Protein AF-A0A7V9M4X9-F1 (afdb_monomer)

Sequence (54 aa):
MPEATWSQLGIDSLHLVELADIASGDYGVQVQGQDLEELGSVGAAIDLIWSQAQ

Secondary structure (DSSP, 8-state):
-TT--TGGGT--HHHHHHHHHHHHHHH-----HHHHHT-SSHHHHHHHHHHH--

Foldseek 3Di:
DFQDFCVNVVHDLVNLQVVQVCLCVPFVARDHSVNVNPDGGNNVVCVNSVVRGD

Nearest PDB structures (foldseek):
  2mvu-assembly1_A  TM=9.040E-01  e=3.354E-02  Streptomyces coelicolor A3(2)
  8qpy-assembly1_A  TM=8.364E-01  e=2.522E-02  Streptomyces regensis
  4ca3-assembly1_A  TM=8.752E-01  e=6.369E-02  Streptomyces virginiae
  2kg6-assembly1_A  TM=8.753E-01  e=5.931E-02  Streptomyces coelicolor
  8qrx-assembly1_A  TM=7.667E-01  e=5.523E-02  Streptomyces regensis

Solvent-accessible surface area (backbone atoms only — not comparable to full-atom values): 3041 Å² total; per-residue (Å²): 114,49,80,42,32,51,70,84,70,71,51,52,71,68,57,32,37,52,50,22,53,48,39,30,72,78,33,67,23,93,58,51,26,67,68,52,66,74,41,74,21,51,39,56,47,49,53,55,48,61,77,52,46,114

Structure (mmCIF, N/CA/C/O backbone):
data_AF-A0A7V9M4X9-F1
#
_entry.id   AF-A0A7V9M4X9-F1
#
loop_
_atom_site.group_PDB
_atom_site.id
_atom_site.type_symbol
_atom_site.label_atom_id
_atom_site.label_alt_id
_atom_site.label_comp_id
_atom_site.label_asym_id
_atom_site.label_entity_id
_atom_site.label_seq_id
_atom_site.pdbx_PDB_ins_code
_atom_site.Cartn_x
_atom_site.Cartn_y
_atom_site.Cartn_z
_atom_site.occupancy
_atom_site.B_iso_or_equiv
_atom_site.auth_seq_id
_atom_site.auth_comp_id
_atom_site.auth_asym_id
_atom_site.auth_atom_id
_atom_site.pdbx_PDB_model_num
ATOM 1 N N . MET A 1 1 ? -3.166 -9.925 -11.312 1.00 78.12 1 MET A N 1
ATOM 2 C CA . MET A 1 1 ? -1.856 -10.523 -10.989 1.00 78.12 1 MET A CA 1
ATOM 3 C C . MET A 1 1 ? -1.592 -10.270 -9.510 1.00 78.12 1 MET A C 1
ATOM 5 O O . MET A 1 1 ? -0.972 -9.263 -9.201 1.00 78.12 1 MET A O 1
ATOM 9 N N . PRO A 1 2 ? -2.130 -11.100 -8.599 1.00 91.06 2 PRO A N 1
ATOM 10 C CA . PRO A 1 2 ? -1.968 -10.881 -7.155 1.00 91.06 2 PRO A CA 1
ATOM 11 C C . PRO A 1 2 ? -0.495 -10.903 -6.738 1.00 91.06 2 PRO A C 1
ATOM 13 O O . PRO A 1 2 ? -0.080 -10.129 -5.891 1.00 91.06 2 PRO A O 1
ATOM 16 N N . GLU A 1 3 ? 0.305 -11.715 -7.424 1.00 96.19 3 GLU A N 1
ATOM 17 C CA . GLU A 1 3 ? 1.741 -11.880 -7.175 1.00 96.19 3 GLU A CA 1
ATOM 18 C C . GLU A 1 3 ? 2.618 -10.739 -7.728 1.00 96.19 3 GLU A C 1
ATOM 20 O O . GLU A 1 3 ? 3.834 -10.780 -7.566 1.00 96.19 3 GLU A O 1
ATOM 25 N N . ALA A 1 4 ? 2.047 -9.762 -8.447 1.00 96.75 4 ALA A N 1
ATOM 26 C CA . ALA A 1 4 ? 2.838 -8.690 -9.050 1.00 96.75 4 ALA A CA 1
ATOM 27 C C . ALA A 1 4 ? 3.429 -7.779 -7.968 1.00 96.75 4 ALA A C 1
ATOM 29 O O . ALA A 1 4 ? 2.714 -7.364 -7.055 1.00 96.75 4 ALA A O 1
ATOM 30 N N . THR A 1 5 ? 4.714 -7.452 -8.097 1.00 96.12 5 THR A N 1
ATOM 31 C CA . THR A 1 5 ? 5.413 -6.535 -7.187 1.00 96.12 5 THR A CA 1
ATOM 32 C C . THR A 1 5 ? 5.269 -5.083 -7.644 1.00 96.12 5 THR A C 1
ATOM 34 O O . THR A 1 5 ? 5.011 -4.812 -8.820 1.00 96.12 5 THR A O 1
ATOM 37 N N . TRP A 1 6 ? 5.511 -4.128 -6.744 1.00 95.38 6 TRP A N 1
ATOM 38 C CA . TRP A 1 6 ? 5.469 -2.694 -7.062 1.00 95.38 6 TRP A CA 1
ATOM 39 C C . TRP A 1 6 ? 6.412 -2.318 -8.208 1.00 95.38 6 TRP A C 1
ATOM 41 O O . TRP A 1 6 ? 6.008 -1.666 -9.170 1.00 95.38 6 TRP A O 1
ATOM 51 N N . SER A 1 7 ? 7.643 -2.833 -8.173 1.00 94.50 7 SER A N 1
ATOM 52 C CA . SER A 1 7 ? 8.653 -2.572 -9.203 1.00 94.50 7 SER A CA 1
ATOM 53 C C . SER A 1 7 ? 8.243 -3.093 -10.585 1.00 94.50 7 SER A C 1
ATOM 55 O O . SER A 1 7 ? 8.474 -2.410 -11.581 1.00 94.50 7 SER A O 1
ATOM 57 N N . GLN A 1 8 ? 7.592 -4.261 -10.665 1.00 96.81 8 GLN A N 1
ATOM 58 C CA . GLN A 1 8 ? 7.094 -4.803 -11.938 1.00 96.81 8 GLN A CA 1
ATOM 59 C C . GLN A 1 8 ? 6.000 -3.929 -12.560 1.00 96.81 8 GLN A C 1
ATOM 61 O O . GLN A 1 8 ? 5.829 -3.935 -13.777 1.00 96.81 8 GLN A O 1
ATOM 66 N N . LEU A 1 9 ? 5.272 -3.190 -11.724 1.00 95.94 9 LEU A N 1
ATOM 67 C CA . LEU A 1 9 ? 4.206 -2.281 -12.130 1.00 95.94 9 LEU A CA 1
ATOM 68 C C . LEU A 1 9 ? 4.692 -0.838 -12.327 1.00 95.94 9 LEU A C 1
ATOM 70 O O . LEU A 1 9 ? 3.903 0.005 -12.742 1.00 95.94 9 LEU A O 1
ATOM 74 N N . GLY A 1 10 ? 5.970 -0.550 -12.055 1.00 96.12 10 GLY A N 1
ATOM 75 C CA . GLY A 1 10 ? 6.508 0.812 -12.097 1.00 96.12 10 GLY A CA 1
ATOM 76 C C . GLY A 1 10 ? 5.945 1.721 -11.001 1.00 96.12 10 GLY A C 1
ATOM 77 O O . GLY A 1 10 ? 5.902 2.932 -11.185 1.00 96.12 10 GLY A O 1
ATOM 78 N N . ILE A 1 11 ? 5.494 1.134 -9.891 1.00 95.88 11 ILE A N 1
ATOM 79 C CA . ILE A 1 11 ? 4.968 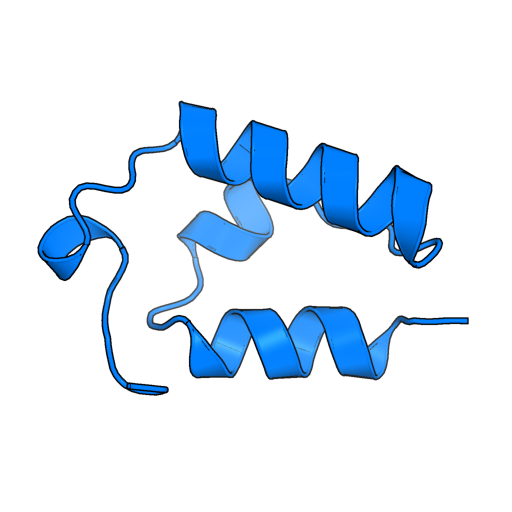1.839 -8.722 1.00 95.88 11 ILE A CA 1
ATOM 80 C C . ILE A 1 11 ? 6.144 2.216 -7.816 1.00 95.88 11 ILE A C 1
ATOM 82 O O . ILE A 1 11 ? 7.015 1.389 -7.535 1.00 95.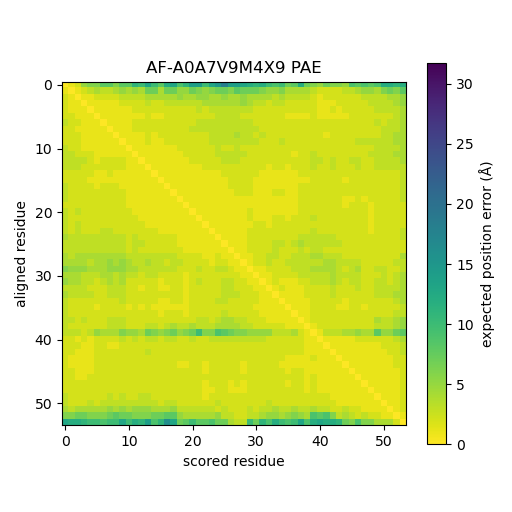88 11 ILE A O 1
ATOM 86 N N . ASP A 1 12 ? 6.154 3.465 -7.363 1.00 96.12 12 ASP A N 1
ATOM 87 C CA . ASP A 1 12 ? 7.128 4.023 -6.421 1.00 96.12 12 ASP A CA 1
ATOM 88 C C . ASP A 1 12 ? 6.454 4.457 -5.105 1.00 96.12 12 ASP A C 1
ATOM 90 O O . ASP A 1 12 ? 5.244 4.300 -4.925 1.00 96.12 12 ASP A O 1
ATOM 94 N N . SER A 1 13 ? 7.235 5.002 -4.171 1.00 95.62 13 SER A N 1
ATOM 95 C CA . SER A 1 13 ? 6.743 5.394 -2.848 1.00 95.62 13 SER A CA 1
ATOM 96 C C . SER A 1 13 ? 5.685 6.503 -2.880 1.00 95.62 13 SER A C 1
ATOM 98 O O . SER A 1 13 ? 4.824 6.522 -2.003 1.00 95.62 13 SER A O 1
ATOM 100 N N . LEU A 1 14 ? 5.687 7.391 -3.884 1.00 97.38 14 LEU A N 1
ATOM 101 C CA . LEU A 1 14 ? 4.653 8.422 -4.017 1.00 97.38 14 LEU A CA 1
ATOM 102 C C . LEU A 1 14 ? 3.300 7.782 -4.338 1.00 97.38 14 LEU A C 1
ATOM 104 O O . LEU A 1 14 ? 2.302 8.095 -3.695 1.00 97.38 14 LEU A O 1
ATOM 108 N N . HIS A 1 15 ? 3.284 6.822 -5.259 1.00 97.12 15 HIS A N 1
ATOM 109 C CA . HIS A 1 15 ? 2.070 6.080 -5.594 1.00 97.12 15 HIS A CA 1
ATOM 110 C C . HIS A 1 15 ? 1.520 5.280 -4.399 1.00 97.12 15 HIS A C 1
ATOM 112 O O . HIS A 1 15 ? 0.308 5.127 -4.263 1.00 97.12 15 HIS A O 1
ATOM 118 N N . LEU A 1 16 ? 2.385 4.762 -3.519 1.00 97.00 16 LEU A N 1
ATOM 119 C CA . LEU A 1 16 ? 1.949 4.041 -2.316 1.00 97.00 16 LEU A CA 1
ATOM 120 C C . LEU A 1 16 ?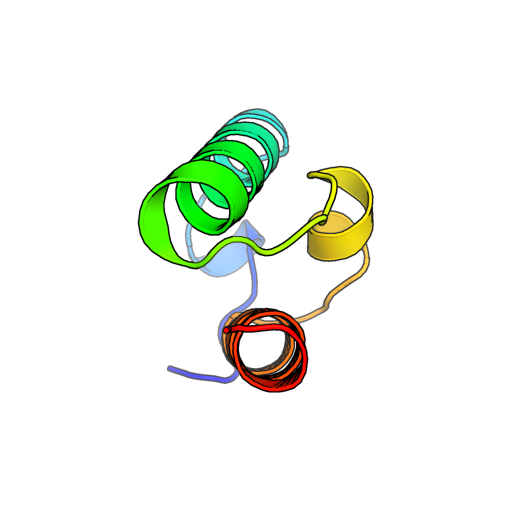 1.336 4.973 -1.264 1.00 97.00 16 LEU A C 1
ATOM 122 O O . LEU A 1 16 ? 0.390 4.582 -0.583 1.00 97.00 16 LEU A O 1
ATOM 126 N N . VAL A 1 17 ? 1.829 6.210 -1.157 1.00 97.50 17 VAL A N 1
ATOM 127 C CA . VAL A 1 17 ? 1.180 7.252 -0.347 1.00 97.50 17 VAL A CA 1
ATOM 128 C C . VAL A 1 17 ? -0.212 7.564 -0.897 1.00 97.50 17 VAL A C 1
ATOM 130 O O . VAL A 1 17 ? -1.176 7.564 -0.138 1.00 97.50 17 VAL A O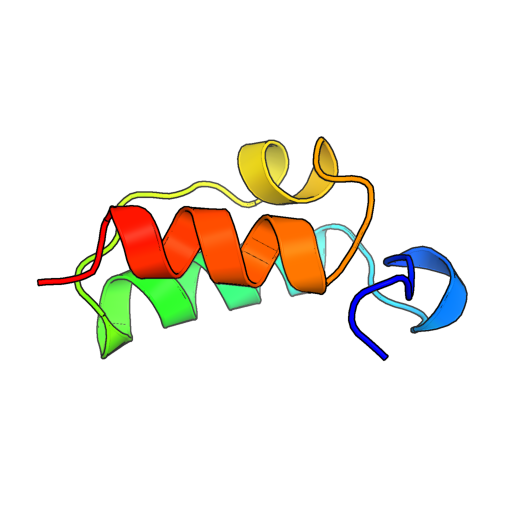 1
ATOM 133 N N . GLU A 1 18 ? -0.346 7.737 -2.213 1.00 97.25 18 GLU A N 1
ATOM 134 C CA . GLU A 1 18 ? -1.648 7.978 -2.852 1.00 97.25 18 GLU A CA 1
ATOM 135 C C . GLU A 1 18 ? -2.617 6.800 -2.660 1.00 97.25 18 GLU A C 1
ATOM 137 O O . GLU A 1 18 ? -3.800 7.003 -2.387 1.00 97.25 18 GLU A O 1
ATOM 142 N N . LEU A 1 19 ? -2.128 5.557 -2.747 1.00 96.38 19 LEU A N 1
ATOM 143 C CA . LEU A 1 19 ? -2.934 4.363 -2.481 1.00 96.38 19 LEU A CA 1
ATOM 144 C C . LEU A 1 19 ? -3.436 4.324 -1.031 1.00 96.38 19 LEU A C 1
ATOM 146 O O . LEU A 1 19 ? -4.588 3.962 -0.797 1.00 96.38 19 LEU A O 1
ATOM 150 N N . ALA A 1 20 ? -2.596 4.703 -0.067 1.00 96.81 20 ALA A N 1
ATOM 151 C CA . ALA A 1 20 ? -2.981 4.794 1.336 1.00 96.81 20 ALA A CA 1
ATOM 152 C C . ALA A 1 20 ? -4.053 5.875 1.571 1.00 96.81 20 ALA A C 1
ATOM 154 O O . ALA A 1 20 ? -5.043 5.621 2.262 1.00 96.81 20 ALA A O 1
ATOM 155 N N . ASP A 1 21 ? -3.909 7.041 0.935 1.00 97.38 21 ASP A N 1
ATOM 156 C CA . ASP A 1 21 ? -4.902 8.119 0.998 1.00 97.38 21 ASP A CA 1
ATOM 157 C C . ASP A 1 21 ? -6.256 7.681 0.412 1.00 97.38 21 ASP A C 1
ATOM 159 O O . ASP A 1 21 ? -7.304 7.929 1.014 1.00 97.38 21 ASP A O 1
ATOM 163 N N . ILE A 1 22 ? -6.244 6.966 -0.720 1.00 96.88 22 ILE A N 1
ATOM 164 C CA . ILE A 1 22 ? -7.449 6.376 -1.326 1.00 96.88 22 ILE A CA 1
ATOM 165 C C . ILE A 1 22 ? -8.066 5.330 -0.392 1.00 96.88 22 ILE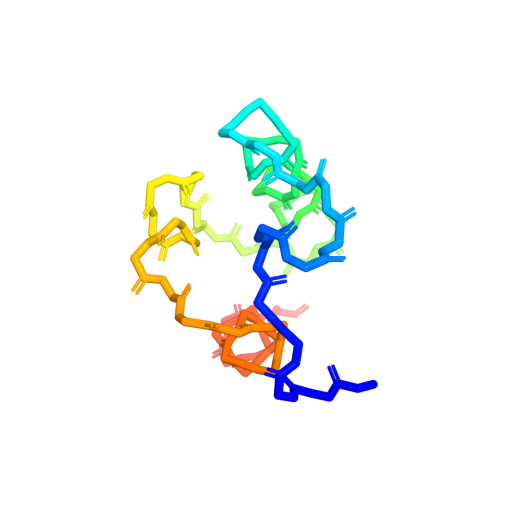 A C 1
ATOM 167 O O . ILE A 1 22 ? -9.271 5.356 -0.157 1.00 96.88 22 ILE A O 1
ATOM 171 N N . ALA A 1 23 ? -7.263 4.426 0.178 1.00 96.06 23 ALA A N 1
ATOM 172 C CA . ALA A 1 23 ? -7.752 3.388 1.086 1.00 96.06 23 ALA A CA 1
ATOM 173 C C . ALA A 1 23 ? -8.459 3.981 2.321 1.00 96.06 23 ALA A C 1
ATOM 175 O O . ALA A 1 23 ? -9.501 3.483 2.756 1.00 96.06 23 ALA A O 1
ATOM 176 N N . SER A 1 24 ? -7.919 5.078 2.848 1.00 95.56 24 SER A N 1
ATOM 177 C CA . SER A 1 24 ? -8.501 5.833 3.956 1.00 95.56 24 SER A CA 1
ATOM 178 C C . SER A 1 24 ? -9.798 6.540 3.570 1.00 95.56 24 SER A C 1
ATOM 180 O O . SER A 1 24 ? -10.803 6.407 4.272 1.00 95.56 24 SER A O 1
ATOM 182 N N . GLY A 1 25 ? -9.807 7.247 2.438 1.00 96.88 25 GLY A N 1
ATOM 183 C CA . GLY A 1 25 ? -10.976 7.993 1.972 1.00 96.88 25 GLY A CA 1
ATOM 184 C C . GLY A 1 25 ? -12.148 7.105 1.554 1.00 96.88 25 GLY A C 1
ATOM 185 O O . GLY A 1 25 ? -13.288 7.381 1.929 1.00 96.88 25 GLY A O 1
A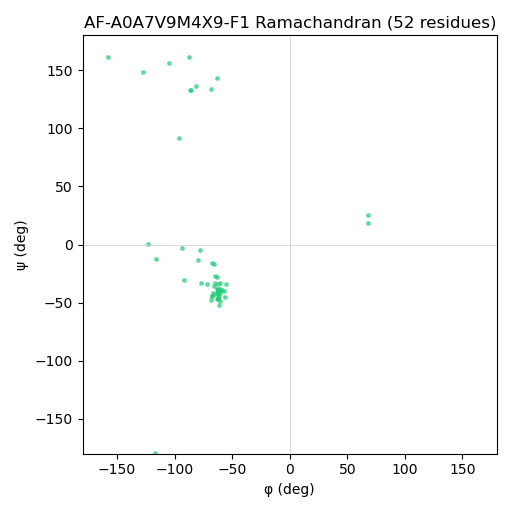TOM 186 N N . ASP A 1 26 ? -11.866 6.035 0.813 1.00 97.00 26 ASP A N 1
ATOM 187 C CA . ASP A 1 26 ? -12.897 5.222 0.163 1.00 97.00 26 ASP A CA 1
ATOM 188 C C . ASP A 1 26 ? -13.365 4.046 1.030 1.00 97.00 26 ASP A C 1
ATOM 190 O O . ASP A 1 26 ? -14.525 3.642 0.935 1.00 97.00 26 ASP A O 1
ATOM 194 N N . TYR A 1 27 ? -12.485 3.500 1.877 1.00 95.50 27 TYR A N 1
ATOM 195 C CA . TYR A 1 27 ? -12.755 2.278 2.648 1.00 95.50 27 TYR A CA 1
ATOM 196 C C . TYR A 1 27 ? -12.614 2.461 4.167 1.00 95.50 27 TYR A C 1
ATOM 198 O O . TYR A 1 27 ? -12.792 1.500 4.916 1.00 95.50 27 TYR A O 1
ATOM 206 N N . GLY A 1 28 ? -12.284 3.668 4.642 1.00 95.62 28 GLY A N 1
ATOM 207 C CA . GLY A 1 28 ? -12.125 3.957 6.072 1.00 95.62 28 GLY A CA 1
ATOM 208 C C . GLY A 1 28 ? -10.919 3.271 6.725 1.00 95.62 28 GLY A C 1
ATOM 209 O O . GLY A 1 28 ? -10.880 3.142 7.950 1.00 95.62 28 GLY A O 1
ATOM 210 N N . VAL A 1 29 ? -9.946 2.814 5.929 1.00 95.69 29 VAL A N 1
ATOM 211 C CA . VAL A 1 29 ? -8.772 2.070 6.409 1.00 95.69 29 VAL A CA 1
ATOM 212 C C . VAL A 1 29 ? -7.655 3.020 6.831 1.00 95.69 29 VAL A C 1
ATOM 214 O O . VAL A 1 29 ? -7.273 3.915 6.085 1.00 95.69 29 VAL A O 1
ATOM 217 N N . GLN A 1 30 ? -7.058 2.791 8.002 1.00 91.62 30 GLN A N 1
ATOM 218 C CA . GLN A 1 30 ? -5.868 3.528 8.432 1.00 91.62 30 GLN A CA 1
ATOM 219 C C . GLN A 1 30 ? -4.598 2.738 8.117 1.00 91.62 30 GLN A C 1
ATOM 221 O O . GLN A 1 30 ? -4.137 1.932 8.919 1.00 91.62 30 GLN A O 1
ATOM 226 N N . VAL A 1 31 ? -4.036 2.994 6.938 1.00 93.38 31 VAL A N 1
ATOM 227 C CA . VAL A 1 31 ? -2.762 2.437 6.465 1.00 93.38 31 VAL A CA 1
ATOM 228 C C . VAL A 1 31 ? -1.853 3.575 6.007 1.00 93.38 31 VAL A C 1
ATOM 230 O O . VAL A 1 31 ? -2.341 4.602 5.544 1.00 93.38 31 VAL A O 1
ATOM 233 N N . GLN A 1 32 ? -0.538 3.422 6.151 1.00 94.31 32 GLN A N 1
ATOM 234 C CA . GLN A 1 32 ? 0.448 4.365 5.627 1.00 94.31 32 GLN A CA 1
ATOM 235 C C . GLN A 1 32 ? 1.137 3.795 4.386 1.00 94.31 32 GLN A C 1
ATOM 237 O O . GLN A 1 32 ? 1.263 2.582 4.229 1.00 94.31 32 GLN A O 1
ATOM 242 N N . GLY A 1 33 ? 1.668 4.670 3.526 1.00 92.62 33 GLY A N 1
ATOM 243 C CA . GLY A 1 33 ? 2.428 4.242 2.344 1.00 92.62 33 GLY A CA 1
ATOM 244 C C . GLY A 1 33 ? 3.607 3.316 2.680 1.00 92.62 33 GLY A C 1
ATOM 245 O O . GLY A 1 33 ? 3.857 2.371 1.939 1.00 92.62 33 GLY A O 1
ATOM 246 N N . GLN A 1 34 ? 4.268 3.517 3.831 1.00 93.69 34 GLN A N 1
ATOM 247 C CA . GLN A 1 34 ? 5.347 2.631 4.295 1.00 93.69 34 GLN A CA 1
ATOM 248 C C . GLN A 1 34 ? 4.845 1.201 4.550 1.00 93.69 34 GLN A C 1
ATOM 250 O O . GLN A 1 34 ? 5.531 0.242 4.210 1.00 93.69 34 GLN A O 1
ATOM 255 N N . ASP A 1 35 ? 3.647 1.058 5.131 1.00 93.69 35 ASP A N 1
ATOM 256 C CA . ASP A 1 35 ? 3.083 -0.249 5.470 1.00 93.69 35 ASP A CA 1
ATOM 257 C C . ASP A 1 35 ? 2.827 -1.049 4.187 1.00 93.69 35 ASP A C 1
ATOM 259 O O . ASP A 1 35 ? 2.974 -2.264 4.180 1.00 93.69 35 ASP A O 1
ATOM 263 N N . LEU A 1 36 ? 2.480 -0.356 3.093 1.00 94.88 36 LEU A N 1
ATOM 264 C CA . LEU A 1 36 ? 2.291 -0.930 1.760 1.00 94.88 36 LEU A CA 1
ATOM 265 C C . LEU A 1 36 ? 3.621 -1.218 1.050 1.00 94.88 36 LEU A C 1
ATOM 267 O O . LEU A 1 36 ? 3.716 -2.192 0.305 1.00 94.88 36 LEU A O 1
ATOM 271 N N . GLU A 1 37 ? 4.652 -0.402 1.282 1.00 93.81 37 GLU A N 1
ATOM 272 C CA . GLU A 1 37 ? 5.997 -0.596 0.724 1.00 93.81 37 GLU A CA 1
ATOM 273 C C . GLU A 1 37 ? 6.660 -1.867 1.267 1.00 93.81 37 GLU A C 1
ATOM 275 O O . GLU A 1 37 ? 7.332 -2.584 0.525 1.00 93.81 37 GLU A O 1
ATOM 280 N N . GLU A 1 38 ? 6.410 -2.192 2.537 1.00 94.44 38 GLU A N 1
ATOM 281 C CA . GLU A 1 38 ? 6.862 -3.438 3.164 1.00 94.44 38 GLU A CA 1
ATOM 282 C C . GLU A 1 38 ? 6.167 -4.688 2.584 1.00 94.44 38 GLU A C 1
ATOM 284 O O . GLU A 1 38 ? 6.657 -5.811 2.751 1.00 94.44 38 GLU A O 1
ATOM 289 N N . LEU A 1 39 ? 5.054 -4.523 1.858 1.00 93.69 39 LEU A N 1
ATOM 290 C CA . LEU A 1 39 ? 4.345 -5.627 1.214 1.00 93.69 39 LEU A CA 1
ATOM 291 C C . LEU A 1 39 ? 5.006 -6.008 -0.108 1.00 93.69 39 LEU A C 1
ATOM 293 O O . LEU A 1 39 ? 5.335 -5.175 -0.947 1.00 93.69 39 LEU A O 1
ATOM 297 N N . GLY A 1 40 ? 5.149 -7.311 -0.333 1.00 85.44 40 GLY A N 1
ATOM 298 C CA . GLY A 1 40 ? 5.817 -7.831 -1.525 1.00 85.44 40 GLY A CA 1
ATOM 299 C C . GLY A 1 40 ? 4.960 -7.857 -2.791 1.00 85.44 40 GLY A C 1
ATOM 300 O O . GLY A 1 40 ? 5.506 -8.094 -3.869 1.00 85.44 40 GLY A O 1
ATOM 301 N N . SER A 1 41 ? 3.638 -7.672 -2.693 1.00 95.06 41 SER A N 1
ATOM 302 C CA . SER A 1 41 ? 2.738 -7.842 -3.836 1.00 95.06 41 SER A CA 1
ATOM 303 C C . SER A 1 41 ? 1.406 -7.100 -3.713 1.00 95.06 41 SER A C 1
AT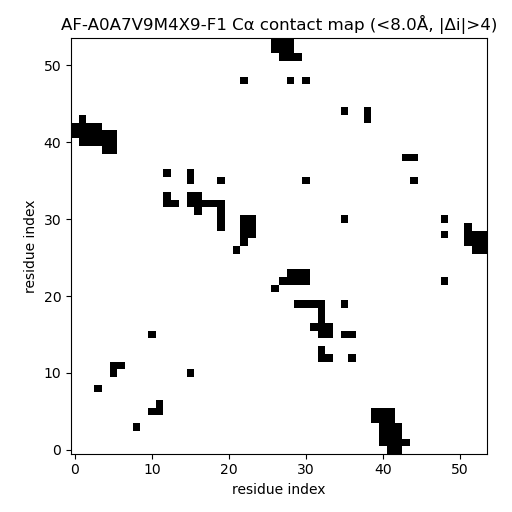OM 305 O O . SER A 1 41 ? 0.944 -6.769 -2.620 1.00 95.06 41 SER A O 1
ATOM 307 N N . VAL A 1 42 ? 0.744 -6.914 -4.859 1.00 95.69 42 VAL A N 1
ATOM 308 C CA . VAL A 1 42 ? -0.614 -6.349 -4.946 1.00 95.69 42 VAL A CA 1
ATOM 309 C C . VAL A 1 42 ? -1.621 -7.153 -4.120 1.00 95.69 42 VAL A C 1
ATOM 311 O O . VAL A 1 42 ? -2.486 -6.572 -3.473 1.00 95.69 42 VAL A O 1
ATOM 314 N N . GLY A 1 43 ? -1.524 -8.485 -4.133 1.00 97.00 43 GLY A N 1
ATOM 315 C CA . GLY A 1 43 ? -2.421 -9.364 -3.382 1.00 97.00 43 GLY A CA 1
ATOM 316 C C . GLY A 1 43 ? -2.326 -9.124 -1.878 1.00 97.00 43 GLY A C 1
ATOM 317 O O . GLY A 1 43 ? -3.350 -8.954 -1.228 1.00 97.00 43 GLY A O 1
ATOM 318 N N . ALA A 1 44 ? -1.104 -8.994 -1.353 1.00 96.50 44 ALA A N 1
ATOM 319 C CA . ALA A 1 44 ? -0.889 -8.698 0.060 1.00 96.50 44 ALA A CA 1
ATOM 320 C C . ALA A 1 44 ? -1.482 -7.336 0.466 1.00 96.50 44 ALA A C 1
ATOM 322 O O . ALA A 1 44 ? -2.063 -7.217 1.543 1.00 96.50 44 ALA A O 1
ATOM 323 N N . ALA A 1 45 ? -1.388 -6.322 -0.401 1.00 95.69 45 ALA A N 1
ATOM 324 C CA . ALA A 1 45 ? -2.010 -5.021 -0.153 1.00 95.69 45 ALA A CA 1
ATOM 325 C C . ALA A 1 45 ? -3.541 -5.089 -0.150 1.00 95.69 45 ALA A C 1
ATOM 327 O O . ALA A 1 45 ? -4.176 -4.491 0.717 1.00 95.69 45 ALA A O 1
ATOM 328 N N . ILE A 1 46 ? -4.136 -5.844 -1.079 1.00 95.50 46 ILE A N 1
ATOM 329 C CA . ILE A 1 46 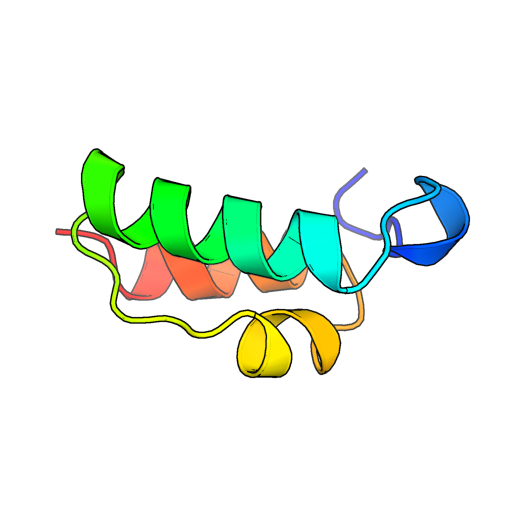? -5.586 -6.074 -1.100 1.00 95.50 46 ILE A CA 1
ATOM 330 C C . ILE A 1 46 ? -6.028 -6.766 0.189 1.00 95.50 46 ILE A C 1
ATOM 332 O O . ILE A 1 46 ? -6.967 -6.293 0.822 1.00 95.50 46 ILE A O 1
ATOM 336 N N . ASP A 1 47 ? -5.348 -7.839 0.596 1.00 96.06 47 ASP A N 1
ATOM 337 C CA . ASP A 1 47 ? -5.691 -8.580 1.812 1.00 96.06 47 ASP A CA 1
ATOM 338 C C . ASP A 1 47 ? -5.595 -7.688 3.058 1.00 96.06 47 ASP A C 1
ATOM 340 O O . ASP A 1 47 ? -6.484 -7.716 3.912 1.00 96.06 47 ASP A O 1
ATOM 344 N N . LEU A 1 48 ? -4.559 -6.843 3.139 1.00 95.12 48 LEU A N 1
ATOM 345 C CA . LEU A 1 48 ? -4.391 -5.890 4.233 1.00 95.12 48 LEU A CA 1
ATOM 346 C C . LEU A 1 48 ? -5.547 -4.885 4.293 1.00 95.12 48 LEU A C 1
ATOM 348 O O . LEU A 1 48 ? -6.156 -4.729 5.354 1.00 95.12 48 LEU A O 1
ATOM 352 N N . ILE A 1 49 ? -5.854 -4.221 3.174 1.00 94.69 49 ILE A N 1
ATOM 353 C CA . ILE A 1 49 ? -6.922 -3.213 3.092 1.00 94.69 49 ILE A CA 1
ATOM 354 C C . ILE A 1 49 ? -8.274 -3.866 3.391 1.00 94.69 49 ILE A C 1
ATOM 356 O O . ILE A 1 49 ? -9.037 -3.371 4.216 1.00 94.69 49 ILE A O 1
ATOM 360 N N . TRP A 1 50 ? -8.548 -5.020 2.783 1.00 95.38 50 TRP A N 1
ATOM 361 C CA . TRP A 1 50 ? -9.792 -5.760 2.975 1.00 95.38 50 TRP A CA 1
ATOM 362 C C . TRP A 1 50 ? -10.004 -6.184 4.429 1.00 95.38 50 TRP A C 1
ATOM 364 O O . TRP A 1 50 ? -11.123 -6.126 4.931 1.00 95.38 50 TRP A O 1
ATOM 374 N N . SER A 1 51 ? -8.937 -6.580 5.131 1.00 95.31 51 SER A N 1
ATOM 375 C CA . SER A 1 51 ? -9.022 -6.987 6.540 1.00 95.31 51 SER A CA 1
ATOM 376 C C . SER A 1 51 ? -9.413 -5.850 7.495 1.00 95.31 51 SER A C 1
ATOM 378 O O . SER A 1 51 ? -9.816 -6.121 8.626 1.00 95.31 51 SER A O 1
ATOM 380 N N . GLN A 1 52 ? -9.301 -4.595 7.045 1.00 92.19 52 GLN A N 1
ATOM 381 C CA . GLN A 1 52 ? -9.528 -3.387 7.842 1.00 92.19 52 GLN A CA 1
ATOM 382 C C . GLN A 1 52 ? -10.708 -2.532 7.360 1.00 92.19 52 GLN A C 1
ATOM 384 O O . GLN A 1 52 ? 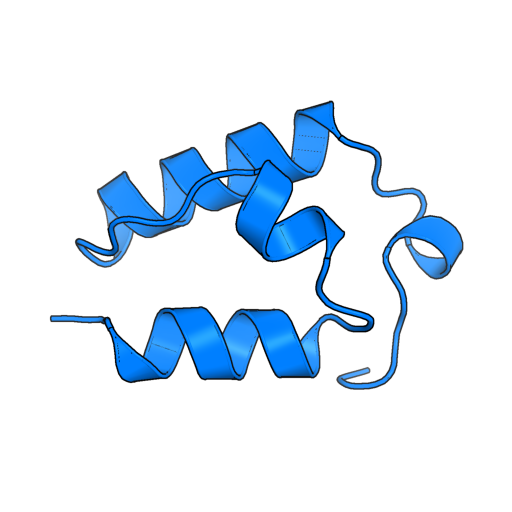-11.105 -1.610 8.072 1.00 92.19 52 GLN A O 1
ATOM 389 N N . ALA A 1 53 ? -11.241 -2.803 6.167 1.00 90.00 53 ALA A N 1
ATOM 390 C CA . ALA A 1 53 ? -12.328 -2.031 5.574 1.00 90.00 53 ALA A CA 1
ATOM 391 C C . ALA A 1 53 ? -13.617 -2.127 6.414 1.00 90.00 53 ALA A C 1
ATOM 393 O O . ALA A 1 53 ? -13.917 -3.186 6.976 1.00 90.00 53 ALA A O 1
ATOM 394 N N . GLN A 1 54 ? -14.367 -1.021 6.496 1.00 73.75 54 GLN A N 1
ATOM 395 C CA . GLN A 1 54 ? -15.616 -0.898 7.269 1.00 73.75 54 GLN A CA 1
ATOM 396 C C . GLN A 1 54 ? -16.861 -0.810 6.387 1.00 73.75 54 GLN A C 1
ATOM 398 O O . GLN A 1 54 ? -16.811 -0.115 5.349 1.00 73.75 54 GLN A O 1
#

Radius of gyration: 10.31 Å; Cα contacts (8 Å, |Δi|>4): 65; chains: 1; bounding box: 24×20×21 Å

Mean predicted aligned error: 2.41 Å

pLDDT: mean 94.45, std 4.22, range [73.75, 97.5]